Protein AF-A0A4R6PSM9-F1 (afdb_monomer)

Foldseek 3Di:
DDPPCPQQVCLQVVQAQFAFAWKKFWWWDAPPDTHPQFFKIKTATPVRWIWIFGADPQLQFTHIDRDDDDFPCVVVDDPVSVVCCNHPTGTDMDTCCCPPPNVLRHRFGQNDKDFDADPVRGGQKMWTDRDQKIWIWGRDRNTIGIDTDHD

Sequence (151 aa):
MSDNDEHGRSALNGAVDGTIVAVRRMFYVLGDEVDRSEGPIEFTFHNGATLLLDSGVDGSELRIRSAPWRDPFEPLVDPVNIEYVAESGKYTAFDVTDEEPYSAFTGRRVDAVSVVPLPDGRPRAATLYLGEAVVKAETVADEVIVTLVPA

Structure (mmCIF, N/CA/C/O backbone):
data_AF-A0A4R6PSM9-F1
#
_entry.id   AF-A0A4R6PSM9-F1
#
loop_
_atom_site.group_PDB
_atom_site.id
_atom_site.type_symbol
_atom_site.label_atom_id
_atom_site.label_alt_id
_atom_site.label_comp_id
_atom_site.label_asym_id
_atom_site.label_entity_id
_atom_site.label_seq_id
_atom_site.pdbx_PDB_ins_code
_atom_site.Cartn_x
_atom_site.Cartn_y
_atom_site.Cartn_z
_atom_site.occupancy
_atom_site.B_iso_or_equiv
_atom_site.auth_seq_id
_atom_site.auth_comp_id
_atom_site.auth_asym_id
_atom_site.auth_atom_id
_atom_site.pdbx_PDB_model_num
ATOM 1 N N . MET A 1 1 ? 15.572 -19.525 11.356 1.00 38.78 1 MET A N 1
ATOM 2 C CA . MET A 1 1 ? 15.888 -19.511 9.915 1.00 38.78 1 MET A CA 1
ATOM 3 C C . MET A 1 1 ? 15.902 -18.056 9.513 1.00 38.78 1 MET A C 1
ATOM 5 O O . MET A 1 1 ? 14.886 -17.399 9.666 1.00 38.78 1 MET A O 1
ATOM 9 N N . SER A 1 2 ? 17.088 -17.537 9.209 1.00 44.97 2 SER A N 1
ATOM 10 C CA . SER A 1 2 ? 17.290 -16.140 8.831 1.00 44.97 2 SER A CA 1
ATOM 11 C C . SER A 1 2 ? 16.900 -16.021 7.366 1.00 44.97 2 SER A C 1
ATOM 13 O O . SER A 1 2 ? 17.684 -16.438 6.516 1.00 44.97 2 SER A O 1
ATOM 15 N N . ASP A 1 3 ? 15.697 -15.528 7.075 1.00 44.91 3 ASP A N 1
ATOM 16 C CA . ASP A 1 3 ? 15.398 -15.083 5.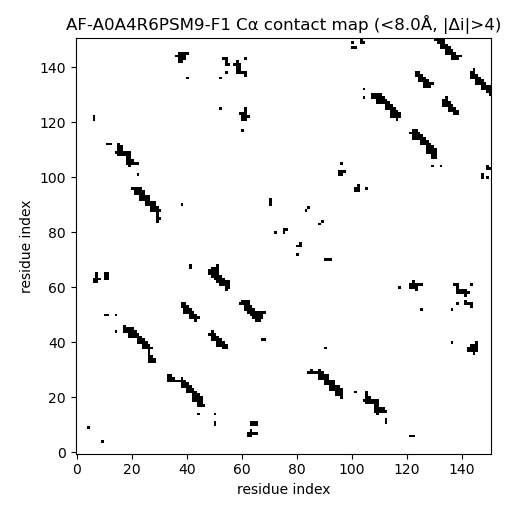718 1.00 44.91 3 ASP A CA 1
ATOM 17 C C . ASP A 1 3 ? 16.199 -13.808 5.483 1.00 44.91 3 ASP A C 1
ATOM 19 O O . ASP A 1 3 ? 15.877 -12.728 5.973 1.00 44.91 3 ASP A O 1
ATOM 23 N N . ASN A 1 4 ? 17.300 -13.982 4.760 1.00 48.53 4 ASN A N 1
ATOM 24 C CA . ASN A 1 4 ? 18.093 -12.927 4.147 1.00 48.53 4 ASN A CA 1
ATOM 25 C C . ASN A 1 4 ? 17.284 -12.327 2.976 1.00 48.53 4 ASN A C 1
ATOM 27 O O . ASN A 1 4 ? 17.749 -12.303 1.837 1.00 48.53 4 ASN A O 1
ATOM 31 N N . ASP A 1 5 ? 16.035 -11.923 3.227 1.00 64.31 5 ASP A N 1
ATOM 32 C CA . ASP A 1 5 ? 15.206 -11.262 2.225 1.00 64.31 5 ASP A CA 1
ATOM 33 C C . ASP A 1 5 ? 15.716 -9.834 2.065 1.00 64.31 5 ASP A C 1
ATOM 35 O O . ASP A 1 5 ? 15.288 -8.909 2.758 1.00 64.31 5 ASP A O 1
ATOM 39 N N . GLU A 1 6 ? 16.719 -9.689 1.202 1.00 69.06 6 GLU A N 1
ATOM 40 C CA . GLU A 1 6 ? 17.384 -8.435 0.881 1.00 69.06 6 GLU A CA 1
ATOM 41 C C . GLU A 1 6 ? 16.329 -7.427 0.390 1.00 69.06 6 GLU A C 1
ATOM 43 O O . GLU A 1 6 ? 15.885 -7.437 -0.760 1.00 69.06 6 GLU A O 1
ATOM 48 N N . HIS A 1 7 ? 15.877 -6.590 1.325 1.00 82.44 7 HIS A N 1
ATOM 49 C CA . HIS A 1 7 ? 14.915 -5.505 1.145 1.00 82.44 7 HIS A CA 1
ATOM 50 C C . HIS A 1 7 ? 13.495 -5.894 0.697 1.00 82.44 7 HIS A C 1
ATOM 52 O O . HIS A 1 7 ? 12.846 -5.139 -0.029 1.00 82.44 7 HIS A O 1
ATOM 58 N N . GLY A 1 8 ? 12.977 -7.041 1.147 1.00 83.62 8 GLY A N 1
ATOM 59 C CA . GLY A 1 8 ? 11.558 -7.376 0.956 1.00 83.62 8 GLY A CA 1
ATOM 60 C C . GLY A 1 8 ? 11.200 -7.884 -0.445 1.00 83.62 8 GLY A C 1
ATOM 61 O O . GLY A 1 8 ? 10.029 -7.875 -0.836 1.00 83.62 8 GLY A O 1
ATOM 62 N N . ARG A 1 9 ? 12.191 -8.308 -1.241 1.00 87.69 9 ARG A N 1
ATOM 63 C CA . ARG A 1 9 ? 11.972 -8.811 -2.608 1.00 87.69 9 ARG A CA 1
ATOM 64 C C . ARG A 1 9 ? 11.148 -10.093 -2.627 1.00 87.69 9 ARG A C 1
ATOM 66 O O . ARG A 1 9 ? 10.366 -10.289 -3.553 1.00 87.69 9 ARG A O 1
ATOM 73 N N . SER A 1 10 ? 11.291 -10.949 -1.623 1.00 91.56 10 SER A N 1
ATOM 74 C CA . SER A 1 10 ? 10.522 -12.189 -1.504 1.00 91.56 10 SER A CA 1
ATOM 75 C C . SER A 1 10 ? 9.055 -11.889 -1.218 1.00 91.56 10 SER A C 1
ATOM 77 O O . SER A 1 10 ? 8.187 -12.514 -1.822 1.00 91.56 10 SER A O 1
ATOM 79 N N . ALA A 1 11 ? 8.769 -10.882 -0.384 1.00 93.75 11 ALA A N 1
ATOM 80 C CA . ALA A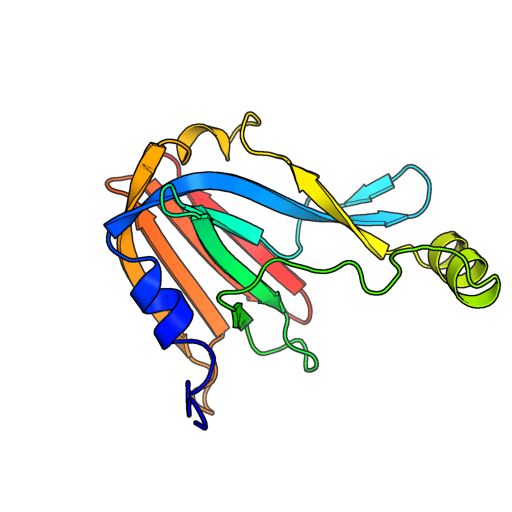 1 11 ? 7.406 -10.392 -0.176 1.00 93.75 11 ALA A CA 1
ATOM 81 C C . ALA A 1 11 ? 6.786 -9.851 -1.476 1.00 93.75 11 ALA A C 1
ATOM 83 O O . ALA A 1 11 ? 5.662 -10.220 -1.810 1.00 93.75 11 ALA A O 1
ATOM 84 N N . LEU A 1 12 ? 7.525 -9.038 -2.241 1.00 96.06 12 LEU A N 1
ATOM 85 C CA . LEU A 1 12 ? 7.031 -8.506 -3.515 1.00 96.06 12 LEU A CA 1
ATOM 86 C C . LEU A 1 12 ? 6.793 -9.608 -4.555 1.00 96.06 12 LEU A C 1
ATOM 88 O O . LEU A 1 12 ? 5.743 -9.647 -5.186 1.00 96.06 12 LEU A O 1
ATOM 92 N N . ASN A 1 13 ? 7.756 -10.515 -4.729 1.00 96.38 13 ASN A N 1
ATOM 93 C CA . ASN A 1 13 ? 7.632 -11.628 -5.670 1.00 96.38 13 ASN A CA 1
ATOM 94 C C . ASN A 1 13 ? 6.504 -12.585 -5.267 1.00 96.38 13 ASN A C 1
ATOM 96 O O . ASN A 1 13 ? 5.816 -13.112 -6.134 1.00 96.38 13 ASN A O 1
ATOM 100 N N . GLY A 1 14 ? 6.278 -12.775 -3.965 1.00 95.75 14 GLY A N 1
ATOM 101 C CA . GLY A 1 14 ? 5.171 -13.573 -3.440 1.00 95.75 14 GLY A CA 1
ATOM 102 C C . GLY A 1 14 ? 3.783 -12.983 -3.710 1.00 95.75 14 GLY A C 1
ATOM 103 O O . GLY A 1 14 ? 2.796 -13.695 -3.546 1.00 95.75 14 GLY A O 1
ATOM 104 N N . ALA A 1 15 ? 3.694 -11.716 -4.129 1.00 97.25 15 ALA A N 1
ATOM 105 C CA . ALA A 1 15 ? 2.439 -11.104 -4.554 1.00 97.25 15 ALA A CA 1
ATOM 106 C C . ALA A 1 15 ? 2.028 -11.507 -5.978 1.00 97.25 15 ALA A C 1
ATOM 108 O O . ALA A 1 15 ? 0.848 -11.396 -6.303 1.00 97.25 15 ALA A O 1
ATOM 109 N N . VAL A 1 16 ? 2.966 -11.962 -6.822 1.00 98.25 16 VAL A N 1
ATOM 110 C CA . VAL A 1 16 ? 2.668 -12.434 -8.185 1.00 98.25 16 VAL A CA 1
ATOM 111 C C . VAL A 1 16 ? 1.680 -13.599 -8.124 1.00 98.25 16 VAL A C 1
ATOM 113 O O . VAL A 1 16 ? 1.733 -14.427 -7.218 1.00 98.25 16 VAL A O 1
ATOM 116 N N . ASP A 1 17 ? 0.743 -13.621 -9.069 1.00 98.25 17 ASP A N 1
ATOM 117 C CA . ASP A 1 17 ? -0.433 -14.494 -9.112 1.00 98.25 17 ASP A CA 1
ATOM 118 C C . ASP A 1 17 ? -1.442 -14.296 -7.963 1.00 98.25 17 ASP A C 1
ATOM 120 O O . ASP A 1 17 ? -2.509 -14.916 -7.958 1.00 98.25 17 ASP A O 1
ATOM 124 N N . GLY A 1 18 ? -1.174 -13.388 -7.021 1.00 98.31 18 GLY A N 1
ATOM 125 C CA . GLY A 1 18 ? -2.102 -13.003 -5.967 1.00 98.31 18 GLY A CA 1
ATOM 126 C C . GLY A 1 18 ? -3.281 -12.199 -6.514 1.00 98.31 18 GLY A C 1
ATOM 127 O O . GLY A 1 18 ? -3.101 -11.222 -7.239 1.00 98.31 18 GLY A O 1
ATOM 128 N N . THR A 1 19 ? -4.501 -12.586 -6.140 1.00 98.62 19 THR A N 1
ATOM 129 C CA . THR A 1 19 ? -5.722 -11.811 -6.416 1.00 98.62 19 THR A CA 1
ATOM 130 C C . THR A 1 19 ? -6.013 -10.866 -5.261 1.00 98.6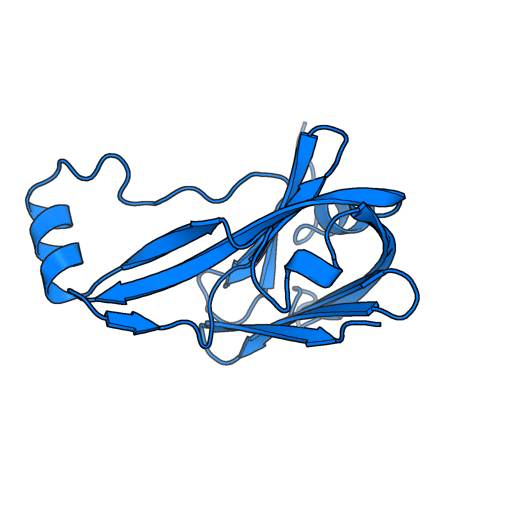2 19 THR A C 1
ATOM 132 O O . THR A 1 19 ? -6.196 -11.337 -4.140 1.00 98.62 19 THR A O 1
ATOM 135 N N . ILE A 1 20 ? -6.074 -9.560 -5.517 1.00 98.62 20 ILE A N 1
ATOM 136 C CA . ILE A 1 20 ? -6.367 -8.537 -4.502 1.00 98.62 20 ILE A CA 1
ATOM 137 C C . ILE A 1 20 ? -7.824 -8.675 -4.046 1.00 98.62 20 ILE A C 1
ATOM 139 O O . ILE A 1 20 ? -8.728 -8.767 -4.873 1.00 98.62 20 ILE A O 1
ATOM 143 N N . VAL A 1 21 ? -8.060 -8.680 -2.734 1.00 98.62 21 VAL A N 1
ATOM 144 C CA . VAL A 1 21 ? -9.409 -8.715 -2.133 1.00 98.62 21 VAL A CA 1
ATOM 145 C C . VAL A 1 21 ? -9.683 -7.553 -1.186 1.00 98.62 21 VAL A C 1
ATOM 147 O O . VAL A 1 21 ? -10.846 -7.289 -0.908 1.00 98.62 21 VAL A O 1
ATOM 150 N N . ALA A 1 22 ? -8.645 -6.872 -0.700 1.00 98.62 22 ALA A N 1
ATOM 151 C CA . ALA A 1 22 ? -8.794 -5.647 0.075 1.00 98.62 22 ALA A CA 1
ATOM 152 C C . ALA A 1 22 ? -7.597 -4.718 -0.133 1.00 98.62 22 ALA A C 1
ATOM 154 O O . ALA A 1 22 ? -6.475 -5.181 -0.380 1.00 98.62 22 ALA A O 1
ATOM 155 N N . VAL A 1 23 ? -7.843 -3.418 0.006 1.00 98.69 23 VAL A N 1
ATOM 156 C CA . VAL A 1 23 ? -6.834 -2.361 -0.070 1.00 98.69 23 VAL A CA 1
ATOM 157 C C . VAL A 1 23 ? -6.987 -1.447 1.138 1.00 98.69 23 VAL A C 1
ATOM 159 O O . VAL A 1 23 ? -8.066 -0.915 1.393 1.00 98.69 23 VAL A O 1
ATOM 162 N N . ARG A 1 24 ? -5.889 -1.221 1.864 1.00 98.69 24 ARG A N 1
ATOM 163 C CA . ARG A 1 24 ? -5.824 -0.189 2.902 1.00 98.69 24 ARG A CA 1
ATOM 164 C C . ARG A 1 24 ? -4.824 0.889 2.532 1.00 98.69 24 ARG A C 1
ATOM 166 O O . ARG A 1 24 ? -3.756 0.614 1.981 1.00 98.69 24 ARG A O 1
ATOM 173 N N . ARG A 1 25 ? -5.161 2.122 2.888 1.00 98.38 25 ARG A N 1
ATOM 174 C CA . ARG A 1 25 ? -4.253 3.268 2.844 1.00 98.38 25 ARG A CA 1
ATOM 175 C C . ARG A 1 25 ? -3.996 3.754 4.250 1.00 98.38 25 ARG A C 1
ATOM 177 O O . ARG A 1 25 ? -4.912 3.815 5.062 1.00 98.38 25 ARG A O 1
ATOM 184 N N . MET A 1 26 ? -2.754 4.111 4.522 1.00 98.12 26 MET A N 1
ATOM 185 C CA . MET A 1 26 ? -2.392 4.777 5.759 1.00 98.12 26 MET A CA 1
ATOM 186 C C . MET A 1 26 ? -2.253 6.259 5.440 1.00 98.12 26 MET A C 1
ATOM 188 O O . MET A 1 26 ? -1.339 6.644 4.720 1.00 98.12 26 MET A O 1
ATOM 192 N N . PHE A 1 27 ? -3.187 7.062 5.944 1.00 98.19 27 PHE A N 1
ATOM 193 C CA . PHE A 1 27 ? -3.244 8.507 5.718 1.00 98.19 27 PHE A CA 1
ATOM 194 C C . PHE A 1 27 ? -2.892 9.262 6.993 1.00 98.19 27 PHE A C 1
ATOM 196 O O . PHE A 1 27 ? -3.181 8.777 8.093 1.00 98.19 27 PHE A O 1
ATOM 203 N N . TYR A 1 28 ? -2.265 10.428 6.849 1.00 97.12 28 TYR A N 1
ATOM 204 C CA . TYR A 1 28 ? -1.912 11.263 7.989 1.00 97.12 28 TYR A CA 1
ATOM 205 C C . TYR A 1 28 ? -3.153 11.983 8.514 1.00 97.12 28 TYR A C 1
ATOM 207 O O . TYR A 1 28 ? -3.923 12.550 7.742 1.00 97.12 28 TYR A O 1
ATOM 215 N N . VAL A 1 29 ? -3.362 11.947 9.826 1.00 98.06 29 VAL A N 1
ATOM 216 C CA . VAL A 1 29 ? -4.513 12.552 10.498 1.00 98.06 29 VAL A CA 1
ATOM 217 C C . VAL A 1 29 ? -4.018 13.522 11.560 1.00 98.06 29 VAL A C 1
ATOM 219 O O . VAL A 1 29 ? -3.272 13.116 12.452 1.00 98.06 29 VAL A O 1
ATOM 222 N N . LEU A 1 30 ? -4.469 14.775 11.492 1.00 97.69 30 LEU A N 1
ATOM 223 C CA . LEU A 1 30 ? -4.224 15.813 12.495 1.00 97.69 30 LEU A CA 1
ATOM 224 C C . LEU A 1 30 ? -5.551 16.494 12.849 1.00 97.69 30 LEU A C 1
ATOM 226 O O . LEU A 1 30 ? -6.125 17.230 12.049 1.00 97.69 30 LEU A O 1
ATOM 230 N N . GLY A 1 31 ? -6.052 16.238 14.060 1.00 95.06 31 GLY A N 1
ATOM 231 C CA . GLY A 1 31 ? -7.389 16.686 14.454 1.00 95.06 31 GLY A CA 1
ATOM 232 C C . GLY A 1 31 ? -8.468 16.096 13.539 1.00 95.06 31 GLY A C 1
ATOM 233 O O . GLY A 1 31 ? -8.570 14.877 13.418 1.00 95.06 31 GLY A O 1
ATOM 234 N N . ASP A 1 32 ? -9.249 16.965 12.896 1.00 95.88 32 ASP A N 1
ATOM 235 C CA . ASP A 1 32 ? -10.304 16.582 11.944 1.00 95.88 32 ASP A CA 1
ATOM 236 C C . ASP A 1 32 ? -9.811 16.528 10.482 1.00 95.88 32 ASP A C 1
ATOM 238 O O . ASP A 1 32 ? -10.580 16.202 9.574 1.00 95.88 32 ASP A O 1
ATOM 242 N N . GLU A 1 33 ? -8.542 16.861 10.230 1.00 97.75 33 GLU A N 1
ATOM 243 C CA . GLU A 1 33 ? -7.955 16.865 8.892 1.00 97.75 33 GLU A CA 1
ATOM 244 C C . GLU A 1 33 ? -7.315 15.512 8.569 1.00 97.75 33 GLU A C 1
ATOM 246 O O . GLU A 1 33 ? -6.602 14.926 9.386 1.00 97.75 33 GLU A O 1
ATOM 251 N N . VAL A 1 34 ? -7.563 15.027 7.349 1.00 98.25 34 VAL A N 1
ATOM 252 C CA . VAL A 1 34 ? -6.956 13.806 6.808 1.00 98.25 34 VAL A CA 1
ATOM 253 C C . VAL A 1 34 ? -6.224 14.162 5.523 1.00 98.25 34 VAL A C 1
ATOM 255 O O . VAL A 1 34 ? -6.861 14.482 4.515 1.00 98.25 34 VAL A O 1
ATOM 258 N N . ASP A 1 35 ? -4.898 14.069 5.541 1.00 97.44 35 ASP A N 1
ATOM 259 C CA . ASP A 1 35 ? -4.092 14.192 4.334 1.00 97.44 35 ASP A CA 1
ATOM 260 C C . ASP A 1 35 ? -4.088 12.858 3.580 1.00 97.44 35 ASP A C 1
ATOM 262 O O . ASP A 1 35 ? -3.575 11.841 4.054 1.00 97.44 35 ASP A O 1
ATOM 266 N N . ARG A 1 36 ? -4.702 12.865 2.392 1.00 97.31 36 ARG A N 1
ATOM 267 C CA . ARG A 1 36 ? -4.820 11.695 1.509 1.00 97.31 36 ARG A CA 1
ATOM 268 C C . ARG A 1 36 ? -3.837 11.715 0.336 1.00 97.31 36 ARG A C 1
ATOM 270 O O . ARG A 1 36 ? -3.967 10.881 -0.562 1.00 97.31 36 ARG A O 1
ATOM 277 N N . SER A 1 37 ? -2.913 12.674 0.294 1.00 95.69 37 SER A N 1
ATOM 278 C CA . SER A 1 37 ? -1.992 12.866 -0.832 1.00 95.69 37 SER A CA 1
ATOM 279 C C . SER A 1 37 ? -0.868 11.829 -0.877 1.00 95.69 37 SER A C 1
ATOM 281 O O . SER A 1 37 ? -0.411 11.461 -1.961 1.00 95.69 37 SER A O 1
ATOM 283 N N . GLU A 1 38 ? -0.483 11.296 0.279 1.00 95.62 38 GLU A N 1
ATOM 284 C CA . GLU A 1 38 ? 0.654 10.395 0.431 1.00 95.62 38 GLU A CA 1
ATOM 285 C C . GLU A 1 38 ? 0.402 9.321 1.493 1.00 95.62 38 GLU A C 1
ATOM 287 O O 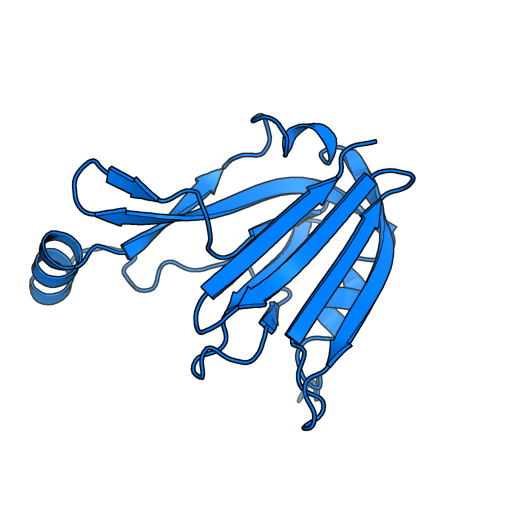. GLU A 1 38 ? -0.725 9.103 1.947 1.00 95.62 38 GLU A O 1
ATOM 292 N N . GLY A 1 39 ? 1.444 8.556 1.791 1.00 96.25 39 GLY A N 1
ATOM 293 C CA . GLY A 1 39 ? 1.475 7.556 2.839 1.00 96.25 39 GLY A CA 1
ATOM 294 C C . GLY A 1 39 ? 1.486 6.114 2.322 1.00 96.25 39 GLY A C 1
ATOM 295 O O . GLY A 1 39 ? 1.438 5.865 1.110 1.00 96.25 39 GLY A O 1
ATOM 296 N N . PRO A 1 40 ? 1.570 5.128 3.227 1.00 97.31 40 PRO A N 1
ATOM 297 C CA . PRO A 1 40 ? 1.720 3.714 2.872 1.00 97.31 40 PRO A CA 1
ATOM 298 C C . PRO A 1 40 ? 0.468 3.080 2.241 1.00 97.31 40 PRO A C 1
ATOM 300 O O . PRO A 1 40 ? -0.667 3.498 2.489 1.00 97.31 40 PRO A O 1
ATOM 303 N N . ILE A 1 41 ? 0.650 2.042 1.418 1.00 98.56 41 ILE A N 1
ATOM 304 C CA . ILE A 1 41 ? -0.442 1.217 0.861 1.00 98.56 41 ILE A CA 1
ATOM 305 C C . ILE A 1 41 ? -0.252 -0.248 1.233 1.00 98.56 41 ILE A C 1
ATOM 307 O O . ILE A 1 41 ? 0.858 -0.779 1.190 1.00 98.56 41 ILE A O 1
ATOM 311 N N . GLU A 1 42 ? -1.355 -0.905 1.566 1.00 98.75 42 GLU A N 1
ATOM 312 C CA . GLU A 1 42 ? -1.405 -2.328 1.857 1.00 98.75 42 GLU A CA 1
ATOM 313 C C . GLU A 1 42 ? -2.442 -3.024 0.980 1.00 98.75 42 GLU A C 1
ATOM 315 O O . GLU A 1 42 ? -3.564 -2.546 0.817 1.00 98.75 42 GLU A O 1
ATOM 320 N N . PHE A 1 43 ? -2.075 -4.197 0.474 1.00 98.69 43 PHE A N 1
ATOM 321 C CA . PHE A 1 43 ? -2.963 -5.111 -0.228 1.00 98.69 43 PHE A CA 1
ATOM 322 C C . PHE A 1 43 ? -3.144 -6.384 0.588 1.00 98.69 43 PHE A C 1
ATOM 324 O O . PHE A 1 43 ? -2.167 -6.946 1.087 1.00 98.69 43 PHE A O 1
ATOM 331 N N . THR A 1 44 ? -4.378 -6.874 0.664 1.00 98.75 44 THR A N 1
ATOM 332 C CA . THR A 1 44 ? -4.678 -8.243 1.096 1.00 98.75 44 THR A CA 1
ATOM 333 C C . THR A 1 44 ? -5.057 -9.070 -0.120 1.00 98.75 44 THR A C 1
ATOM 335 O O . THR A 1 44 ? -5.871 -8.639 -0.940 1.00 98.75 44 THR A O 1
ATOM 338 N N . PHE A 1 45 ? -4.486 -10.266 -0.234 1.00 98.56 45 PHE A N 1
ATOM 339 C CA . PHE A 1 45 ? -4.770 -11.200 -1.318 1.00 98.56 45 PHE A CA 1
ATOM 340 C C . PHE A 1 45 ? -5.751 -12.293 -0.883 1.00 98.56 45 PHE A C 1
ATOM 342 O O . PHE A 1 45 ? -5.917 -12.574 0.301 1.00 98.56 45 PHE A O 1
ATOM 349 N N . HIS A 1 46 ? -6.386 -12.953 -1.850 1.00 98.31 46 HIS A N 1
ATOM 350 C CA . HIS A 1 46 ? -7.399 -13.989 -1.617 1.00 98.31 46 HIS A CA 1
ATOM 351 C C . HIS A 1 46 ? -6.909 -15.156 -0.738 1.00 98.31 46 HIS A C 1
ATOM 353 O O . HIS A 1 46 ? -7.695 -15.766 -0.020 1.00 98.31 46 HIS A O 1
ATOM 359 N N . ASN A 1 47 ? -5.607 -15.457 -0.760 1.00 96.62 47 ASN A N 1
ATOM 360 C CA . ASN A 1 47 ? -4.984 -16.477 0.091 1.00 96.62 47 ASN A CA 1
ATOM 361 C C . ASN A 1 47 ? -4.684 -15.991 1.529 1.00 96.62 47 ASN A C 1
ATOM 363 O O . ASN A 1 47 ? -4.070 -16.726 2.300 1.00 96.62 47 ASN A O 1
ATOM 367 N N . GLY A 1 48 ? -5.074 -14.764 1.881 1.00 97.44 48 GLY A N 1
ATOM 368 C CA . GLY A 1 48 ? -4.815 -14.127 3.172 1.00 97.44 48 GLY A CA 1
ATOM 369 C C . GLY A 1 48 ? -3.421 -13.511 3.318 1.00 97.44 48 GLY A C 1
ATOM 370 O O . GLY A 1 48 ? -3.131 -12.933 4.364 1.00 97.44 48 GLY A O 1
ATOM 371 N N . ALA A 1 49 ? -2.549 -13.617 2.309 1.00 96.94 49 ALA A N 1
ATOM 372 C CA . ALA A 1 49 ? -1.262 -12.931 2.321 1.00 96.94 49 ALA A CA 1
ATOM 373 C C . ALA A 1 49 ? -1.457 -11.412 2.230 1.00 96.94 49 ALA A C 1
ATOM 375 O O . ALA A 1 49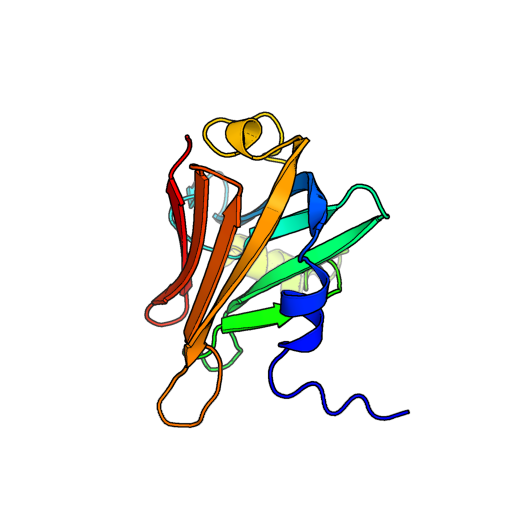 ? -2.451 -10.929 1.683 1.00 96.94 49 ALA A O 1
ATOM 376 N N . THR A 1 50 ? -0.475 -10.666 2.730 1.00 97.75 50 THR A N 1
ATOM 377 C CA . THR A 1 50 ? -0.466 -9.201 2.661 1.00 97.75 50 THR A CA 1
ATOM 378 C C . THR A 1 50 ? 0.790 -8.709 1.964 1.00 97.75 50 THR A C 1
ATOM 380 O O . THR A 1 50 ? 1.836 -9.353 2.050 1.00 97.75 50 THR A O 1
ATOM 383 N N . LEU A 1 51 ? 0.686 -7.573 1.281 1.00 98.50 51 LEU A N 1
ATOM 384 C CA . LEU A 1 51 ? 1.825 -6.810 0.785 1.00 98.50 51 LEU A CA 1
ATOM 385 C C . LEU A 1 51 ? 1.672 -5.365 1.246 1.00 98.50 51 LEU A C 1
ATOM 387 O O . LEU A 1 51 ? 0.723 -4.690 0.857 1.00 98.50 51 LEU A O 1
ATOM 391 N N . LEU A 1 52 ? 2.631 -4.897 2.035 1.00 98.25 52 LEU A N 1
ATOM 392 C CA . LEU A 1 52 ? 2.725 -3.525 2.514 1.00 98.25 52 LEU A CA 1
ATOM 393 C C . LEU A 1 52 ? 3.898 -2.819 1.833 1.00 98.25 52 LEU A C 1
ATOM 395 O O . LEU A 1 52 ? 5.030 -3.311 1.879 1.00 98.25 52 LEU A O 1
ATOM 399 N N . LEU A 1 53 ? 3.610 -1.660 1.243 1.00 97.81 53 LEU A N 1
ATOM 400 C CA . LEU A 1 53 ? 4.569 -0.728 0.655 1.00 97.81 53 LEU A CA 1
ATOM 401 C C . LEU A 1 53 ? 4.565 0.554 1.500 1.00 97.81 53 LEU A C 1
ATOM 403 O O . LEU A 1 53 ? 3.548 1.243 1.581 1.00 97.81 53 LEU A O 1
ATOM 407 N N . ASP A 1 54 ? 5.686 0.830 2.161 1.00 95.62 54 ASP A N 1
ATOM 408 C CA . ASP A 1 54 ? 5.818 1.826 3.234 1.00 95.62 54 ASP A CA 1
ATOM 409 C C . ASP A 1 54 ? 7.150 2.586 3.116 1.00 95.62 54 ASP A C 1
ATOM 411 O O . ASP A 1 54 ? 8.064 2.111 2.439 1.00 95.62 54 ASP A O 1
ATOM 415 N N . SER A 1 55 ?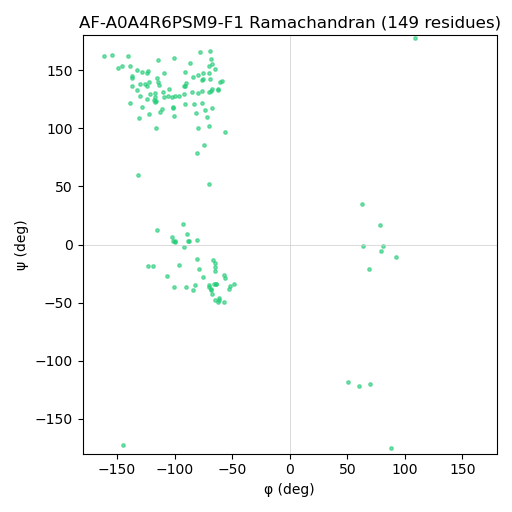 7.294 3.742 3.760 1.00 92.44 55 SER A N 1
ATOM 416 C CA . SER A 1 55 ? 8.576 4.442 3.822 1.00 92.44 55 SER A CA 1
ATOM 417 C C . SER A 1 55 ? 9.519 3.751 4.808 1.00 92.44 55 SER A C 1
ATOM 419 O O . SER A 1 55 ? 9.136 3.104 5.792 1.00 92.44 55 SER A O 1
ATOM 421 N N . GLY A 1 56 ? 10.810 3.820 4.506 1.00 86.50 56 GLY A N 1
ATOM 422 C CA . GLY A 1 56 ? 11.855 3.441 5.437 1.00 86.50 56 GLY A CA 1
ATOM 423 C C . GLY A 1 56 ? 12.124 4.502 6.488 1.00 86.50 56 GLY A C 1
ATOM 424 O O . GLY A 1 56 ? 11.753 5.659 6.354 1.00 86.50 56 GLY A O 1
ATOM 425 N N . VAL A 1 57 ? 12.848 4.107 7.538 1.00 81.81 57 VAL A N 1
ATOM 426 C CA . VAL A 1 57 ? 13.212 5.013 8.648 1.00 81.81 57 VAL A CA 1
ATOM 427 C C . VAL A 1 57 ? 14.141 6.142 8.188 1.00 81.81 57 VAL A C 1
ATOM 429 O O . VAL A 1 57 ? 14.202 7.180 8.833 1.00 81.81 57 VAL A O 1
ATOM 432 N N . ASP A 1 58 ? 14.865 5.953 7.085 1.00 83.56 58 ASP A N 1
ATOM 433 C CA . ASP A 1 58 ? 15.711 6.992 6.493 1.00 83.56 58 ASP A CA 1
ATOM 434 C C . ASP A 1 58 ? 14.960 7.898 5.500 1.00 83.56 58 ASP A C 1
ATOM 436 O O . ASP A 1 58 ? 15.591 8.724 4.838 1.00 83.56 58 ASP A O 1
ATOM 440 N N . GLY A 1 59 ? 13.648 7.686 5.329 1.00 81.00 59 GLY A N 1
ATOM 441 C CA . GLY A 1 59 ? 12.785 8.340 4.343 1.00 81.00 59 GLY A CA 1
ATOM 442 C C . GLY A 1 59 ? 13.068 7.951 2.886 1.00 81.00 59 GLY A C 1
ATOM 443 O O . GLY A 1 59 ? 12.215 8.054 2.014 1.00 81.00 59 GLY A O 1
ATOM 444 N N . SER A 1 60 ? 14.259 7.437 2.596 1.00 87.25 60 SER A N 1
ATOM 445 C CA . SER A 1 60 ? 14.767 7.287 1.237 1.00 87.25 60 SER A CA 1
ATOM 446 C C . SER A 1 60 ? 14.409 5.937 0.622 1.00 87.25 60 SER A C 1
ATOM 448 O O . SER A 1 60 ? 14.127 5.870 -0.578 1.00 87.25 60 SER A O 1
ATOM 450 N N . GLU A 1 61 ? 14.409 4.860 1.407 1.00 93.56 61 GLU A N 1
ATOM 451 C CA . GLU A 1 61 ? 14.034 3.525 0.926 1.00 93.56 61 GLU A CA 1
ATOM 452 C C . GLU A 1 61 ? 12.514 3.310 0.961 1.00 93.56 61 GLU A C 1
ATOM 454 O O . GLU A 1 61 ? 11.833 3.737 1.889 1.00 93.56 61 GLU A O 1
ATOM 459 N N . LEU A 1 62 ? 11.984 2.584 -0.020 1.00 95.94 62 LEU A N 1
ATOM 460 C CA . LEU A 1 62 ? 10.681 1.938 0.069 1.00 95.94 62 LEU A CA 1
ATOM 461 C C . LEU A 1 62 ? 10.854 0.605 0.805 1.00 95.94 62 LEU A C 1
ATOM 463 O O . LEU A 1 62 ? 11.569 -0.293 0.353 1.00 95.94 62 LEU A O 1
ATOM 467 N N . ARG A 1 63 ? 10.161 0.446 1.926 1.00 94.69 63 ARG A N 1
ATOM 468 C CA . ARG A 1 63 ? 10.047 -0.824 2.635 1.00 94.69 63 ARG A CA 1
ATOM 469 C C . ARG A 1 63 ? 8.931 -1.660 2.050 1.00 94.69 63 ARG A C 1
ATOM 471 O O . ARG A 1 63 ? 7.799 -1.209 1.909 1.00 94.69 63 ARG A O 1
ATOM 478 N N . ILE A 1 64 ? 9.262 -2.916 1.784 1.00 96.25 64 ILE A N 1
ATOM 479 C CA . ILE A 1 64 ? 8.336 -3.906 1.254 1.00 96.25 64 ILE A CA 1
ATOM 480 C C . ILE A 1 64 ? 8.216 -5.032 2.276 1.00 96.25 64 ILE A C 1
ATOM 482 O O . ILE A 1 64 ? 9.225 -5.593 2.706 1.00 96.25 64 ILE A O 1
ATOM 486 N N . ARG A 1 65 ? 6.995 -5.336 2.721 1.00 95.94 65 ARG A N 1
ATOM 487 C CA . ARG A 1 65 ? 6.749 -6.303 3.802 1.00 95.94 65 ARG A CA 1
ATOM 488 C C . ARG A 1 65 ? 5.579 -7.221 3.473 1.00 95.94 65 ARG A C 1
ATOM 490 O O . ARG A 1 65 ? 4.594 -6.784 2.893 1.00 95.94 65 ARG A O 1
ATOM 497 N N . SER A 1 66 ? 5.672 -8.477 3.906 1.00 95.75 66 SER A N 1
ATOM 498 C CA . SER A 1 66 ? 4.603 -9.486 3.809 1.00 95.75 66 SER A CA 1
ATOM 499 C C . SER A 1 66 ? 3.714 -9.560 5.061 1.00 95.75 66 SER A C 1
ATOM 501 O O . SER A 1 66 ? 3.040 -10.561 5.308 1.00 95.75 66 SER A O 1
ATOM 503 N N . ALA A 1 67 ? 3.755 -8.515 5.888 1.00 94.75 67 ALA A N 1
ATOM 504 C CA . ALA A 1 67 ? 3.011 -8.410 7.134 1.00 94.75 67 ALA A CA 1
ATOM 505 C C . ALA A 1 67 ? 2.150 -7.141 7.119 1.00 94.75 67 ALA A C 1
ATOM 507 O O . ALA A 1 67 ? 2.596 -6.129 6.566 1.00 94.75 67 ALA A O 1
ATOM 508 N N . PRO A 1 68 ? 0.972 -7.170 7.767 1.00 95.56 68 PRO A N 1
ATOM 509 C CA . PRO A 1 68 ? 0.088 -6.020 7.805 1.00 95.56 68 PRO A CA 1
ATOM 510 C C . PRO A 1 68 ? 0.723 -4.859 8.569 1.00 95.56 68 PRO A C 1
ATOM 512 O O . PRO A 1 68 ? 1.501 -5.050 9.515 1.00 95.56 68 PRO A O 1
ATOM 515 N N . TRP A 1 69 ? 0.345 -3.649 8.179 1.00 96.50 69 TRP A N 1
ATOM 516 C CA . TRP A 1 69 ? 0.675 -2.422 8.876 1.00 96.50 69 TRP A CA 1
ATOM 517 C C . TRP A 1 69 ? 0.113 -2.457 10.296 1.00 96.50 69 TRP A C 1
ATOM 519 O O . TRP A 1 69 ? -1.004 -2.932 10.535 1.00 96.50 69 TRP A O 1
ATOM 529 N N . ARG A 1 70 ? 0.911 -1.945 11.233 1.00 95.19 70 ARG A N 1
ATOM 530 C CA . ARG A 1 70 ? 0.578 -1.839 12.651 1.00 95.19 70 ARG A CA 1
ATOM 531 C C . ARG A 1 70 ? 0.654 -0.381 13.059 1.00 95.19 70 ARG A C 1
ATOM 533 O O . ARG A 1 70 ? 1.687 0.244 12.821 1.00 95.19 70 ARG A O 1
ATOM 540 N N . ASP A 1 71 ? -0.396 0.106 13.708 1.00 94.75 71 ASP A N 1
ATOM 541 C CA . ASP A 1 71 ? -0.395 1.437 14.299 1.00 94.75 71 ASP A CA 1
ATOM 542 C C . ASP A 1 71 ? 0.599 1.454 15.471 1.00 94.75 71 ASP A C 1
ATOM 544 O O . ASP A 1 71 ? 0.420 0.697 16.432 1.00 94.75 71 ASP A O 1
ATOM 548 N N . PRO A 1 72 ? 1.666 2.274 15.413 1.00 92.19 72 PRO A N 1
ATOM 549 C CA . PRO A 1 72 ? 2.644 2.351 16.494 1.00 92.19 72 PRO A CA 1
ATOM 550 C C . PRO A 1 72 ? 2.043 2.895 17.797 1.00 92.19 72 PRO A C 1
ATOM 552 O O . PRO A 1 72 ? 2.644 2.730 18.858 1.00 92.19 72 PRO A O 1
ATOM 555 N N . PHE A 1 73 ? 0.868 3.517 17.725 1.00 94.19 73 PHE A N 1
ATOM 556 C CA . PHE A 1 73 ? 0.149 4.066 18.859 1.00 94.19 73 PHE A CA 1
ATOM 557 C C . PHE A 1 73 ? -1.005 3.181 19.338 1.00 94.19 73 PHE A C 1
ATOM 559 O O . PHE A 1 73 ? -1.712 3.603 20.246 1.00 94.19 73 PHE A O 1
ATOM 566 N N . GLU A 1 74 ? -1.240 1.992 18.770 1.00 92.44 74 GLU A N 1
ATOM 567 C CA . GLU A 1 74 ? -2.361 1.136 19.182 1.00 92.44 74 GLU A CA 1
ATOM 568 C C . GLU A 1 74 ? -1.972 0.118 20.282 1.00 92.44 74 GLU A C 1
ATOM 570 O O . GLU A 1 74 ? -1.011 -0.640 20.114 1.00 92.44 74 GLU A O 1
ATOM 575 N N . PRO A 1 75 ? -2.735 0.031 21.396 1.00 91.88 75 PRO A N 1
ATOM 576 C CA . PRO A 1 75 ? -3.844 0.911 21.775 1.00 91.88 75 PRO A CA 1
ATOM 577 C C . PRO A 1 75 ? -3.347 2.272 22.297 1.00 91.88 75 PRO A C 1
ATOM 579 O O . PRO A 1 75 ? -2.365 2.342 23.039 1.00 91.88 75 PRO A O 1
ATOM 582 N N . LEU A 1 76 ? -4.064 3.353 21.963 1.00 91.62 76 LEU A N 1
ATOM 583 C CA . LEU A 1 76 ? -3.678 4.723 22.330 1.00 91.62 76 LEU A CA 1
ATOM 584 C C . LEU A 1 76 ? -4.090 5.023 23.779 1.00 91.62 76 LEU A C 1
ATOM 586 O O . LEU A 1 76 ? -5.130 5.626 24.031 1.00 91.62 76 LEU A O 1
ATOM 590 N N . VAL A 1 77 ? -3.300 4.529 24.734 1.00 94.62 77 VAL A N 1
ATOM 591 C CA . VAL A 1 77 ? -3.611 4.595 26.178 1.00 94.62 77 VAL A CA 1
ATOM 592 C C . VAL A 1 77 ? -2.593 5.371 27.010 1.00 94.62 77 VAL A C 1
ATOM 594 O O . VAL A 1 77 ? -2.902 5.757 28.134 1.00 94.62 77 VAL A O 1
ATOM 597 N N . ASP A 1 78 ? -1.386 5.588 26.489 1.00 94.94 78 ASP A N 1
ATOM 598 C CA . ASP A 1 78 ? -0.352 6.369 27.170 1.00 94.94 78 ASP A CA 1
ATOM 599 C C . ASP A 1 78 ? -0.675 7.872 27.048 1.00 94.94 78 ASP A C 1
ATOM 601 O O . ASP A 1 78 ? -0.775 8.357 25.919 1.00 94.94 78 ASP A O 1
ATOM 605 N N . PRO A 1 79 ? -0.824 8.623 28.161 1.00 95.94 79 PRO A N 1
ATOM 606 C CA . PRO A 1 79 ? -1.078 10.063 28.131 1.00 95.94 79 PRO A CA 1
ATOM 607 C C . PRO A 1 79 ? -0.085 10.856 27.278 1.00 95.94 79 PRO A C 1
ATOM 609 O O . PRO A 1 79 ? -0.500 11.794 26.606 1.00 95.94 79 PRO A O 1
ATOM 612 N N . VAL A 1 80 ? 1.192 10.459 27.256 1.00 95.88 80 VAL A N 1
ATOM 613 C CA . VAL A 1 80 ? 2.223 11.129 26.446 1.00 95.88 80 VAL A CA 1
ATOM 614 C C . VAL A 1 80 ? 1.950 10.927 24.959 1.00 95.88 80 VAL A C 1
ATOM 616 O O . VAL A 1 80 ? 2.038 11.866 24.176 1.00 95.88 80 VAL A O 1
ATOM 619 N N . ASN A 1 81 ? 1.563 9.714 24.563 1.00 96.06 81 ASN A N 1
ATOM 620 C CA . ASN A 1 81 ? 1.197 9.429 23.178 1.00 96.06 81 ASN A CA 1
ATOM 621 C C . ASN A 1 81 ? -0.129 10.088 22.793 1.00 96.06 81 ASN A C 1
ATOM 623 O O . ASN A 1 81 ? -0.284 10.504 21.651 1.00 96.06 81 ASN A O 1
ATOM 627 N N . ILE A 1 82 ? -1.084 10.187 23.722 1.00 96.19 82 ILE A N 1
ATOM 628 C CA . ILE A 1 82 ? -2.354 10.889 23.496 1.00 96.19 82 ILE A CA 1
ATOM 629 C C . ILE A 1 82 ? -2.089 12.369 23.211 1.00 96.19 82 ILE A C 1
ATOM 631 O O . ILE A 1 82 ? -2.598 12.891 22.223 1.00 96.19 82 ILE A O 1
ATOM 635 N N . GLU A 1 83 ? -1.281 13.024 24.048 1.00 96.56 83 GLU A N 1
ATOM 636 C CA . GLU A 1 83 ? -0.883 14.423 23.860 1.00 96.56 83 GLU A CA 1
ATOM 637 C C . GLU A 1 83 ? -0.114 14.598 22.546 1.00 96.56 83 GLU A C 1
ATOM 639 O O . GLU A 1 83 ? -0.490 15.427 21.722 1.00 96.56 83 GLU A O 1
ATOM 644 N N . TYR A 1 84 ? 0.868 13.732 22.276 1.00 96.06 84 TYR A N 1
ATOM 645 C CA . TYR A 1 84 ? 1.629 13.761 21.028 1.00 96.06 84 TYR A CA 1
ATOM 646 C C . TYR A 1 84 ? 0.739 13.630 19.785 1.00 96.06 84 TYR A C 1
ATOM 648 O O . TYR A 1 84 ? 0.855 14.430 18.861 1.00 96.06 84 TYR A O 1
ATOM 656 N N . VAL A 1 85 ? -0.169 12.649 19.749 1.00 96.88 85 VAL A N 1
ATOM 657 C CA . VAL A 1 85 ? -1.075 12.441 18.608 1.00 96.88 85 VAL A CA 1
ATOM 658 C C . VAL A 1 85 ? -2.051 13.610 18.458 1.00 96.88 85 VAL A C 1
ATOM 660 O O . VAL A 1 85 ? -2.392 13.964 17.333 1.00 96.88 85 VAL A O 1
ATOM 663 N N . ALA A 1 86 ? -2.483 14.235 19.555 1.00 95.81 86 ALA A N 1
ATOM 664 C CA . ALA A 1 86 ? -3.348 15.411 19.497 1.00 95.81 86 ALA A CA 1
ATOM 665 C C . ALA A 1 86 ? -2.630 16.646 18.925 1.00 95.81 86 ALA A C 1
ATOM 667 O O . ALA A 1 86 ? -3.239 17.410 18.179 1.00 95.81 86 ALA A O 1
ATOM 668 N N . GLU A 1 87 ? -1.353 16.842 19.262 1.00 97.19 87 GLU A N 1
ATOM 669 C CA . GLU A 1 87 ? -0.565 17.999 18.818 1.00 97.19 87 GLU A CA 1
ATOM 670 C C . GLU A 1 87 ? 0.057 17.815 17.434 1.00 97.19 87 GLU A C 1
ATOM 672 O O . GLU A 1 87 ? 0.129 18.762 16.652 1.00 97.19 87 GLU A O 1
ATOM 677 N N . SER A 1 88 ? 0.540 16.607 17.147 1.00 96.50 88 SER A N 1
ATOM 678 C CA . SER A 1 88 ? 1.338 16.314 15.956 1.00 96.50 88 SER A CA 1
ATOM 679 C C . SER A 1 88 ? 0.560 15.532 14.910 1.00 96.50 88 SER A C 1
ATOM 681 O O . SER A 1 88 ? 0.843 15.689 13.729 1.00 96.50 88 SER A O 1
ATOM 683 N N . GLY A 1 89 ? -0.447 14.748 15.298 1.00 97.06 89 GLY A N 1
ATOM 684 C CA . GLY A 1 89 ? -1.151 13.830 14.407 1.00 97.06 89 GLY A CA 1
ATOM 685 C C . GLY A 1 89 ? -0.492 12.451 14.327 1.00 97.06 89 GLY A C 1
ATOM 686 O O . GLY A 1 89 ? 0.447 12.140 15.064 1.00 97.06 89 GLY A O 1
ATOM 687 N N . LYS A 1 90 ? -1.021 11.589 13.455 1.00 96.50 90 LYS A N 1
ATOM 688 C CA . LYS A 1 90 ? -0.454 10.265 13.155 1.00 96.50 90 LYS A CA 1
ATOM 689 C C . LYS A 1 90 ? -0.971 9.689 11.841 1.00 96.50 90 LYS A C 1
ATOM 691 O O . LYS A 1 90 ? -2.066 10.015 11.392 1.00 96.50 90 LYS A O 1
ATOM 696 N N . TYR A 1 91 ? -0.253 8.704 11.313 1.00 96.31 91 TYR A N 1
ATOM 697 C CA . TYR A 1 91 ? -0.796 7.803 10.303 1.00 96.31 91 TYR A CA 1
ATOM 698 C C . TYR A 1 91 ? -1.898 6.904 10.878 1.00 96.31 91 TYR A C 1
ATOM 700 O O . TYR A 1 91 ? -1.732 6.296 11.935 1.00 96.31 91 TYR A O 1
ATOM 708 N N . THR A 1 92 ? -3.013 6.796 10.157 1.00 97.38 92 THR A N 1
ATOM 709 C CA . THR A 1 92 ? -4.155 5.933 10.488 1.00 97.38 92 THR A CA 1
ATOM 710 C C . THR A 1 92 ? -4.533 5.099 9.269 1.00 97.38 92 THR A C 1
ATOM 712 O O . THR A 1 92 ? -4.543 5.610 8.150 1.00 97.38 92 THR A O 1
ATOM 715 N N . ALA A 1 93 ? -4.836 3.815 9.470 1.00 98.06 93 ALA A N 1
ATOM 716 C CA . ALA A 1 93 ? -5.271 2.931 8.394 1.00 98.06 93 ALA A CA 1
ATOM 717 C C . ALA A 1 93 ? -6.756 3.145 8.060 1.00 98.06 93 ALA A C 1
ATOM 719 O O . ALA A 1 93 ? -7.615 3.083 8.938 1.00 98.06 93 ALA A O 1
ATOM 720 N N . PHE A 1 94 ? -7.049 3.322 6.777 1.00 98.56 94 PHE A N 1
ATOM 721 C CA . PHE A 1 94 ? -8.385 3.405 6.203 1.00 98.56 94 PHE A CA 1
ATOM 722 C C . PHE A 1 94 ? -8.578 2.236 5.241 1.00 98.56 94 PHE A C 1
ATOM 724 O O . PHE A 1 94 ? -7.723 1.987 4.385 1.00 98.56 94 PHE A O 1
ATOM 731 N N . ASP A 1 95 ? -9.691 1.519 5.381 1.00 98.56 95 ASP A N 1
ATOM 732 C CA . ASP A 1 95 ? -10.144 0.596 4.345 1.00 98.56 95 ASP A CA 1
ATOM 733 C C . ASP A 1 95 ? -10.696 1.421 3.184 1.00 98.56 95 ASP A C 1
ATOM 735 O O . ASP A 1 95 ? -11.660 2.165 3.356 1.00 98.56 95 ASP A O 1
ATOM 739 N N . VAL A 1 96 ? -10.043 1.320 2.031 1.00 98.62 96 VAL A N 1
ATOM 740 C CA . VAL A 1 96 ? -10.417 2.041 0.810 1.00 98.62 96 VAL A CA 1
ATOM 741 C C . VAL A 1 96 ? -10.860 1.075 -0.286 1.00 98.62 96 VAL A C 1
ATOM 743 O O . VAL A 1 96 ? -10.957 1.469 -1.441 1.00 98.62 96 VAL A O 1
ATOM 746 N N . THR A 1 97 ? -11.106 -0.196 0.047 1.00 98.62 97 THR A N 1
ATOM 747 C CA . THR A 1 97 ? -11.353 -1.281 -0.920 1.00 98.62 97 THR A CA 1
ATOM 748 C C . THR A 1 97 ? -12.464 -0.957 -1.916 1.00 98.62 97 THR A C 1
ATOM 750 O O . THR A 1 97 ? -12.339 -1.287 -3.093 1.00 98.62 97 THR A O 1
ATOM 753 N N . ASP A 1 98 ? -13.521 -0.290 -1.453 1.00 98.25 98 ASP A N 1
ATOM 754 C CA . ASP A 1 98 ? -14.694 0.067 -2.258 1.00 98.25 98 ASP A CA 1
ATOM 755 C C . ASP A 1 98 ? -14.666 1.526 -2.759 1.00 98.25 98 ASP A C 1
ATOM 757 O O . ASP A 1 98 ? -15.616 1.987 -3.393 1.00 98.25 98 ASP A O 1
ATOM 761 N N . GLU A 1 99 ? -13.594 2.274 -2.482 1.00 98.12 99 GLU A N 1
ATOM 762 C CA . GLU A 1 99 ? -13.440 3.663 -2.916 1.00 98.12 99 GLU A CA 1
ATOM 763 C C . GLU A 1 99 ? -12.754 3.748 -4.285 1.00 98.12 99 GLU A C 1
ATOM 765 O O . GLU A 1 99 ? -11.756 3.078 -4.532 1.00 98.12 99 GLU A O 1
ATOM 770 N N . GLU A 1 100 ? -13.210 4.639 -5.166 1.00 96.00 100 GLU A N 1
ATOM 771 C CA . GLU A 1 100 ? -12.456 4.965 -6.383 1.00 96.00 100 GLU A CA 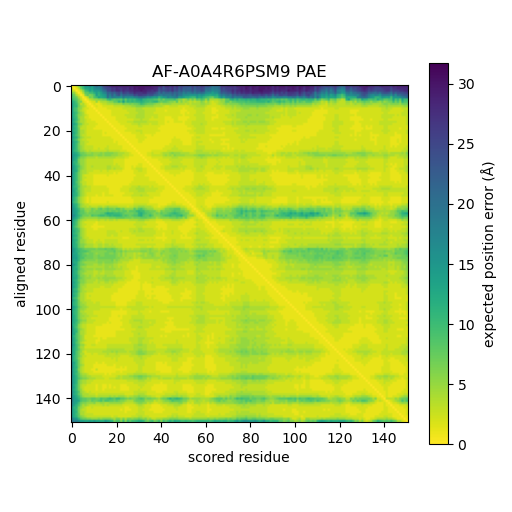1
ATOM 772 C C . GLU A 1 100 ? -11.161 5.734 -6.039 1.00 96.00 100 GLU A C 1
ATOM 774 O O . GLU A 1 100 ? -11.177 6.603 -5.162 1.00 96.00 100 GLU A O 1
ATOM 779 N N . PRO A 1 101 ? -10.036 5.491 -6.739 1.00 96.25 101 PRO A N 1
ATOM 780 C CA . PRO A 1 101 ? -9.857 4.523 -7.827 1.00 96.25 101 PRO A CA 1
ATOM 781 C C . PRO A 1 101 ? -9.427 3.116 -7.350 1.00 96.25 101 PRO A C 1
ATOM 783 O O . PRO A 1 101 ? -9.033 2.286 -8.166 1.00 96.25 101 PRO A O 1
ATOM 786 N N . TYR A 1 102 ? -9.432 2.835 -6.044 1.00 97.81 102 TYR A N 1
ATOM 787 C CA . TYR A 1 102 ? -8.932 1.583 -5.457 1.00 97.81 102 TYR A CA 1
ATOM 788 C C . TYR A 1 102 ? -9.816 0.367 -5.773 1.00 97.81 102 TYR A C 1
ATOM 790 O O . TYR A 1 102 ? -9.299 -0.721 -6.042 1.00 97.81 102 TYR A O 1
ATOM 798 N N . SER A 1 103 ? -11.132 0.569 -5.812 1.00 97.50 103 SER A N 1
ATOM 799 C CA . SER A 1 103 ? -12.151 -0.406 -6.229 1.00 97.50 103 SER A CA 1
ATOM 800 C C . SER A 1 103 ? -11.817 -1.089 -7.556 1.00 97.50 103 SER A C 1
ATOM 802 O O . SER A 1 103 ? -12.069 -2.284 -7.720 1.00 97.50 103 SER A O 1
ATOM 804 N N . ALA A 1 104 ? -11.178 -0.373 -8.488 1.00 96.94 104 ALA A N 1
ATOM 805 C CA . ALA A 1 104 ? -10.783 -0.898 -9.791 1.00 96.94 104 ALA A CA 1
ATOM 806 C C . ALA A 1 104 ? -9.734 -2.022 -9.714 1.00 96.94 104 ALA A C 1
ATOM 808 O O . ALA A 1 104 ? -9.584 -2.770 -10.684 1.00 96.94 104 ALA A O 1
ATOM 809 N N . PHE A 1 105 ? -9.005 -2.154 -8.601 1.00 97.06 105 PHE A N 1
ATOM 810 C CA . PHE A 1 105 ? -7.972 -3.177 -8.407 1.00 97.06 105 PHE A CA 1
ATOM 811 C C . PHE A 1 105 ? -8.480 -4.417 -7.660 1.00 97.06 105 PHE A C 1
ATOM 813 O O . PHE A 1 105 ? -7.861 -5.479 -7.754 1.00 97.06 105 PHE A O 1
ATOM 820 N N . THR A 1 106 ? -9.613 -4.323 -6.962 1.00 97.00 106 THR A N 1
ATOM 821 C CA . THR A 1 106 ? -10.230 -5.458 -6.266 1.00 97.00 106 THR A CA 1
ATOM 822 C C . THR A 1 106 ? -10.630 -6.547 -7.265 1.00 97.00 106 THR A C 1
ATOM 824 O O . THR A 1 106 ? -11.200 -6.289 -8.323 1.00 97.00 106 THR A O 1
ATOM 827 N N . GLY A 1 107 ? -10.285 -7.798 -6.960 1.00 97.69 107 GLY A N 1
ATOM 828 C CA . GLY A 1 107 ? -10.482 -8.952 -7.838 1.00 97.69 107 GLY A CA 1
ATOM 829 C C . GLY A 1 107 ? -9.438 -9.100 -8.950 1.00 97.69 107 GLY A C 1
ATOM 830 O O . GLY A 1 107 ? -9.440 -10.121 -9.641 1.00 97.69 107 GLY A O 1
ATOM 831 N N . ARG A 1 108 ? -8.516 -8.142 -9.125 1.00 98.00 108 ARG A N 1
ATOM 832 C CA . ARG A 1 108 ? -7.428 -8.271 -10.104 1.00 98.00 108 ARG A CA 1
ATOM 833 C C . ARG A 1 108 ? -6.300 -9.143 -9.575 1.00 98.00 108 ARG A C 1
ATOM 835 O O . ARG A 1 108 ? -5.983 -9.132 -8.387 1.00 98.00 108 ARG A O 1
ATOM 842 N N . ARG A 1 109 ? -5.681 -9.885 -10.491 1.00 98.38 109 ARG A N 1
ATOM 843 C CA . ARG A 1 109 ? -4.478 -10.680 -10.240 1.00 98.38 109 ARG A CA 1
ATOM 844 C C . ARG A 1 109 ? -3.233 -9.855 -10.551 1.00 98.38 109 ARG A C 1
ATOM 846 O O . ARG A 1 109 ? -3.193 -9.205 -11.591 1.00 98.38 109 ARG A O 1
ATOM 853 N N . VAL A 1 110 ? -2.223 -9.914 -9.685 1.00 98.56 110 VAL A N 1
ATOM 854 C CA . VAL A 1 110 ? -0.887 -9.361 -9.957 1.00 98.56 110 VAL A CA 1
ATOM 855 C C . VAL A 1 110 ? -0.196 -10.247 -10.987 1.00 98.56 110 VAL A C 1
ATOM 857 O O . VAL A 1 110 ? 0.184 -11.374 -10.684 1.00 98.56 110 VAL A O 1
ATOM 860 N N . ASP A 1 111 ? -0.028 -9.750 -12.206 1.00 98.44 111 ASP A N 1
ATOM 861 C CA . ASP A 1 111 ? 0.629 -10.492 -13.284 1.00 98.44 111 ASP A CA 1
ATOM 862 C C . ASP A 1 111 ? 2.153 -10.391 -13.199 1.00 98.44 111 ASP A C 1
ATOM 864 O O . ASP A 1 111 ? 2.868 -11.336 -13.527 1.00 98.44 111 ASP A O 1
ATOM 868 N N . ALA A 1 112 ? 2.662 -9.236 -12.769 1.00 98.44 112 ALA A N 1
ATOM 869 C CA . ALA A 1 112 ? 4.088 -8.996 -12.625 1.00 98.44 112 ALA A CA 1
ATOM 870 C C . ALA A 1 112 ? 4.375 -7.911 -11.587 1.00 98.44 112 ALA A C 1
ATOM 872 O O . ALA A 1 112 ? 3.519 -7.090 -11.250 1.00 98.44 112 ALA A O 1
ATOM 873 N N . VAL A 1 113 ? 5.627 -7.878 -11.136 1.00 98.44 113 VAL A N 1
ATOM 874 C CA . VAL A 1 113 ? 6.156 -6.841 -10.253 1.00 98.44 113 VAL A CA 1
ATOM 875 C C . VAL A 1 113 ? 7.498 -6.329 -10.767 1.00 98.44 113 VAL A C 1
ATOM 877 O O . VAL A 1 113 ? 8.261 -7.067 -11.391 1.00 98.44 113 VAL A O 1
ATOM 880 N N . SER A 1 114 ? 7.815 -5.067 -10.494 1.00 97.56 114 SER A N 1
ATOM 881 C CA . SER A 1 114 ? 9.146 -4.501 -10.739 1.00 97.56 114 SER A CA 1
ATOM 882 C C . SER A 1 114 ? 9.593 -3.608 -9.593 1.00 97.56 114 SER A C 1
ATOM 884 O O . SER A 1 114 ? 8.761 -3.006 -8.918 1.00 97.56 114 SER A O 1
ATOM 886 N N . VAL A 1 115 ? 10.908 -3.482 -9.413 1.00 97.31 115 VAL A N 1
ATOM 887 C CA . VAL A 1 115 ? 11.529 -2.610 -8.408 1.00 97.31 115 VAL A CA 1
ATOM 888 C C . VAL A 1 115 ? 12.494 -1.655 -9.090 1.00 97.31 115 VAL A C 1
ATOM 890 O O . VAL A 1 115 ? 13.292 -2.072 -9.929 1.00 97.31 115 VAL A O 1
ATOM 893 N N . VAL A 1 116 ? 12.459 -0.389 -8.687 1.00 96.69 116 VAL A N 1
ATOM 894 C CA . VAL A 1 116 ? 13.499 0.594 -9.004 1.00 96.69 116 VAL A CA 1
ATOM 895 C C . VAL A 1 116 ? 14.385 0.740 -7.769 1.00 96.69 116 VAL A C 1
ATOM 897 O O . VAL A 1 116 ? 13.859 1.127 -6.726 1.00 96.69 116 VAL A O 1
ATOM 900 N N . PRO A 1 117 ? 15.687 0.418 -7.834 1.00 95.50 117 PRO A N 1
ATOM 901 C CA . PRO A 1 117 ? 16.577 0.532 -6.686 1.00 95.50 117 PRO A CA 1
ATOM 902 C C . PRO A 1 117 ? 17.194 1.935 -6.548 1.00 95.50 117 PRO A C 1
ATOM 904 O O . PRO A 1 117 ? 17.361 2.669 -7.521 1.00 95.50 117 PRO A O 1
ATOM 907 N N . LEU A 1 118 ? 17.588 2.267 -5.324 1.00 93.19 118 LEU A N 1
ATOM 908 C CA . LEU A 1 118 ? 18.573 3.282 -4.969 1.00 93.19 118 LEU A CA 1
ATOM 909 C C . LEU A 1 118 ? 19.990 2.843 -5.404 1.00 93.19 118 LEU A C 1
ATOM 911 O O . LEU A 1 118 ? 20.211 1.661 -5.684 1.00 93.19 118 LEU A O 1
ATOM 915 N N . PRO A 1 119 ? 20.987 3.756 -5.421 1.00 93.19 119 PRO A N 1
ATOM 916 C CA . PRO A 1 119 ? 22.374 3.414 -5.758 1.00 93.19 119 PRO A CA 1
ATOM 917 C C . PRO A 1 119 ? 23.003 2.328 -4.873 1.00 93.19 119 PRO A C 1
ATOM 919 O O . PRO A 1 119 ? 23.918 1.637 -5.314 1.00 93.19 119 PRO A O 1
ATOM 922 N N . ASP A 1 120 ? 22.520 2.176 -3.639 1.00 90.44 120 ASP A N 1
ATOM 923 C CA . ASP A 1 120 ? 22.958 1.158 -2.678 1.00 90.44 120 ASP A CA 1
ATOM 924 C C . ASP A 1 120 ? 22.182 -0.171 -2.794 1.00 90.44 120 ASP A C 1
ATOM 926 O O . ASP A 1 120 ? 22.430 -1.095 -2.025 1.00 90.44 120 ASP A O 1
ATOM 930 N N . GLY A 1 121 ? 21.268 -0.288 -3.765 1.00 91.12 121 GLY A N 1
ATOM 931 C CA . GLY A 1 121 ? 20.508 -1.503 -4.067 1.00 91.12 121 GLY A CA 1
ATOM 932 C C . GLY A 1 121 ? 19.155 -1.620 -3.359 1.00 91.12 121 GLY A C 1
ATOM 933 O O . GLY A 1 121 ? 18.346 -2.473 -3.745 1.00 91.12 121 GLY A O 1
ATOM 934 N N . ARG A 1 122 ? 18.871 -0.753 -2.381 1.00 93.12 122 ARG A N 1
ATOM 935 C CA . ARG A 1 122 ? 17.600 -0.742 -1.641 1.00 93.12 122 ARG A CA 1
ATOM 936 C C . ARG A 1 122 ? 16.452 -0.266 -2.535 1.00 93.12 122 ARG A C 1
ATOM 938 O O . ARG A 1 122 ? 16.693 0.541 -3.425 1.00 93.12 122 ARG A O 1
ATOM 945 N N . PRO A 1 123 ? 15.206 -0.730 -2.372 1.00 95.25 123 PRO A N 1
ATOM 946 C CA . PRO A 1 123 ? 14.093 -0.275 -3.194 1.00 95.25 123 PRO A CA 1
ATOM 947 C C . PRO A 1 123 ? 13.857 1.227 -3.009 1.00 95.25 123 PRO A C 1
ATOM 949 O O . PRO A 1 123 ? 13.816 1.715 -1.888 1.00 95.25 123 PRO A O 1
ATOM 952 N N . ARG A 1 124 ? 13.676 1.955 -4.109 1.00 96.06 124 ARG A N 1
ATOM 953 C CA . ARG A 1 124 ? 13.132 3.322 -4.146 1.00 96.06 124 ARG A CA 1
ATOM 954 C C . ARG A 1 124 ? 11.658 3.316 -4.539 1.00 96.06 124 ARG A C 1
ATOM 956 O O . ARG A 1 124 ? 10.875 4.120 -4.051 1.00 96.06 124 ARG A O 1
ATOM 963 N N . ALA A 1 125 ? 11.289 2.412 -5.443 1.00 97.38 125 ALA A N 1
ATOM 964 C CA . ALA A 1 125 ? 9.919 2.240 -5.900 1.00 97.38 125 ALA A CA 1
ATOM 965 C C . ALA A 1 125 ? 9.619 0.773 -6.207 1.00 97.38 125 ALA A C 1
ATOM 967 O O . ALA A 1 125 ? 10.513 0.016 -6.593 1.00 97.38 125 ALA A O 1
ATOM 968 N N . ALA A 1 126 ? 8.348 0.402 -6.101 1.00 98.25 126 ALA A N 1
ATOM 969 C CA . ALA A 1 126 ? 7.807 -0.872 -6.546 1.00 98.25 126 ALA A CA 1
ATOM 970 C C . ALA A 1 126 ? 6.585 -0.632 -7.437 1.00 98.25 126 ALA A C 1
ATOM 972 O O . ALA A 1 126 ? 5.847 0.342 -7.274 1.00 98.25 126 ALA A O 1
ATOM 973 N N . THR A 1 127 ? 6.370 -1.517 -8.402 1.00 98.69 127 THR A N 1
ATOM 974 C CA . THR A 1 127 ? 5.223 -1.462 -9.312 1.00 98.69 127 THR A CA 1
ATOM 975 C C . THR A 1 127 ? 4.587 -2.835 -9.412 1.00 98.69 127 THR A C 1
ATOM 977 O O . THR A 1 127 ? 5.305 -3.816 -9.598 1.00 98.69 127 THR A O 1
ATOM 980 N N . LEU A 1 128 ? 3.263 -2.888 -9.289 1.00 98.69 128 LEU A N 1
ATOM 981 C CA . LEU A 1 128 ? 2.424 -4.056 -9.534 1.00 98.69 128 LEU A CA 1
ATOM 982 C C . LEU A 1 128 ? 1.696 -3.841 -10.863 1.00 98.69 128 LEU A C 1
ATOM 984 O O . LEU A 1 128 ? 1.038 -2.816 -11.051 1.00 98.69 128 LEU A O 1
ATOM 988 N N . TYR A 1 129 ? 1.796 -4.818 -11.758 1.00 98.50 129 TYR A N 1
ATOM 989 C CA . TYR A 1 129 ? 1.079 -4.849 -13.032 1.00 98.50 129 TYR A CA 1
ATOM 990 C C . TYR A 1 129 ? -0.105 -5.819 -12.916 1.00 98.50 129 TYR A C 1
ATOM 992 O O . TYR A 1 129 ? 0.074 -6.958 -12.484 1.00 98.50 129 TYR A O 1
ATOM 1000 N N . LEU A 1 130 ? -1.309 -5.351 -13.252 1.00 97.56 130 LEU A N 1
ATOM 1001 C CA . LEU A 1 130 ? -2.606 -5.993 -12.989 1.00 97.56 130 LEU A CA 1
ATOM 1002 C C . LEU A 1 130 ? -3.454 -5.990 -14.283 1.00 97.56 130 LEU A C 1
ATOM 1004 O O . LEU A 1 130 ? -4.525 -5.368 -14.363 1.00 97.56 130 LEU A O 1
ATOM 1008 N N . GLY A 1 131 ? -2.941 -6.626 -15.335 1.00 95.00 131 GLY A N 1
ATOM 1009 C CA . GLY A 1 131 ? -3.408 -6.486 -16.711 1.00 95.00 131 GLY A CA 1
ATOM 1010 C C . GLY A 1 131 ? -3.074 -5.104 -17.273 1.00 95.00 131 GLY A C 1
ATOM 1011 O O . GLY A 1 131 ? -1.913 -4.712 -17.339 1.00 95.00 131 GLY A O 1
ATOM 1012 N N . GLU A 1 132 ? -4.105 -4.358 -17.665 1.00 94.88 132 GLU A N 1
ATOM 1013 C CA . GLU A 1 132 ? -3.984 -2.966 -18.130 1.00 94.88 132 GLU A CA 1
ATOM 1014 C C . GLU A 1 132 ? -3.872 -1.956 -16.971 1.00 94.88 132 GLU A C 1
ATOM 1016 O O . GLU A 1 132 ?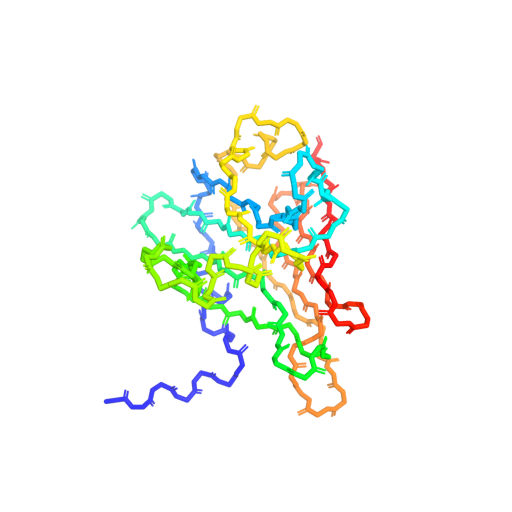 -3.500 -0.807 -17.191 1.00 94.88 132 GLU A O 1
ATOM 1021 N N . ALA A 1 133 ? -4.147 -2.388 -15.733 1.00 97.56 133 ALA A N 1
ATOM 1022 C CA . ALA A 1 133 ? -4.052 -1.547 -14.548 1.00 97.56 133 ALA A CA 1
ATOM 1023 C C . ALA A 1 133 ? -2.655 -1.624 -13.904 1.00 97.56 133 ALA A C 1
ATOM 1025 O O . ALA A 1 133 ? -1.995 -2.667 -13.932 1.00 97.56 133 ALA A O 1
ATOM 1026 N N . VAL A 1 134 ? -2.214 -0.532 -13.280 1.00 98.00 134 VAL A N 1
ATOM 1027 C CA . VAL A 1 134 ? -0.901 -0.417 -12.631 1.00 98.00 134 VAL A CA 1
ATOM 1028 C C . VAL A 1 134 ? -1.026 0.284 -11.282 1.00 98.00 134 VAL A C 1
ATOM 1030 O O . VAL A 1 134 ? -1.674 1.324 -11.167 1.00 98.00 134 VAL A O 1
ATOM 1033 N N . VAL A 1 135 ? -0.339 -0.252 -10.273 1.00 98.44 135 VAL A N 1
ATOM 1034 C CA . VAL A 1 135 ? -0.092 0.433 -8.997 1.00 98.44 135 VAL A CA 1
ATOM 1035 C C . VAL A 1 135 ? 1.407 0.642 -8.858 1.00 98.44 135 VAL A C 1
ATOM 1037 O O . VAL A 1 135 ? 2.171 -0.321 -8.874 1.00 98.44 135 VAL A O 1
ATOM 1040 N N . LYS A 1 136 ? 1.841 1.888 -8.685 1.00 98.44 136 LYS A N 1
ATOM 1041 C CA . LYS A 1 136 ? 3.228 2.226 -8.362 1.00 98.44 136 LYS A CA 1
ATOM 1042 C C . LYS A 1 136 ? 3.279 2.900 -6.999 1.00 98.44 136 LYS A C 1
ATOM 1044 O O . LYS A 1 136 ? 2.596 3.896 -6.802 1.00 98.44 136 LYS A O 1
ATOM 1049 N N . ALA A 1 137 ? 4.114 2.389 -6.103 1.00 98.25 137 ALA A N 1
ATOM 1050 C CA . ALA A 1 137 ? 4.493 3.078 -4.877 1.00 98.25 137 ALA A CA 1
ATOM 1051 C C . ALA A 1 137 ? 5.957 3.497 -4.988 1.00 98.25 137 ALA A C 1
ATOM 1053 O O . ALA A 1 137 ? 6.813 2.687 -5.356 1.00 98.25 137 ALA A O 1
ATOM 1054 N N . GLU A 1 138 ? 6.254 4.747 -4.680 1.00 97.25 138 GLU A N 1
ATOM 1055 C CA . GLU A 1 138 ? 7.612 5.273 -4.660 1.00 97.25 138 GLU A CA 1
ATOM 1056 C C . GLU A 1 138 ? 7.811 6.139 -3.434 1.00 97.25 138 GLU A C 1
ATOM 1058 O O . GLU A 1 138 ? 6.903 6.866 -3.040 1.00 97.25 138 GLU A O 1
ATOM 1063 N N . THR A 1 139 ? 8.996 6.081 -2.838 1.00 95.88 139 THR A N 1
ATOM 1064 C CA . THR A 1 139 ? 9.347 7.105 -1.865 1.00 95.88 139 THR A CA 1
ATOM 1065 C C . THR A 1 139 ? 9.722 8.397 -2.590 1.00 95.88 139 THR A C 1
ATOM 1067 O O . THR A 1 139 ? 10.347 8.376 -3.656 1.00 95.88 139 THR A O 1
ATOM 1070 N N . VAL A 1 140 ? 9.332 9.542 -2.038 1.00 91.19 140 VAL A N 1
ATOM 1071 C CA . VAL A 1 140 ? 9.673 10.905 -2.475 1.00 91.19 140 VAL A CA 1
ATOM 1072 C C . VAL A 1 140 ? 9.942 11.702 -1.206 1.00 91.19 140 VAL A C 1
ATOM 1074 O O . VAL A 1 140 ? 9.087 11.749 -0.339 1.00 91.19 140 VAL A O 1
ATOM 1077 N N . ALA A 1 141 ? 11.140 12.283 -1.072 1.00 85.75 141 ALA A N 1
ATOM 1078 C CA . ALA A 1 141 ? 11.633 12.745 0.231 1.00 85.75 141 ALA A CA 1
ATOM 1079 C C . ALA A 1 141 ? 11.503 11.635 1.294 1.00 85.75 141 ALA A C 1
ATOM 1081 O O . ALA A 1 141 ? 12.135 10.601 1.089 1.00 85.75 141 ALA A O 1
ATOM 1082 N N . ASP A 1 142 ? 10.725 11.849 2.353 1.00 83.94 142 ASP A N 1
ATOM 1083 C CA . ASP A 1 142 ? 10.403 10.947 3.463 1.00 83.94 142 AS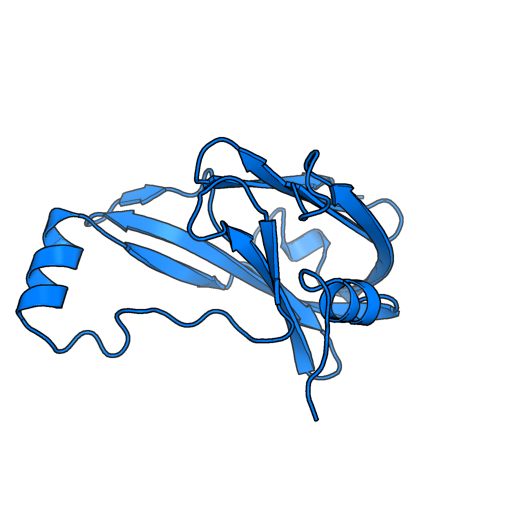P A CA 1
ATOM 1084 C C . ASP A 1 142 ? 9.043 10.237 3.342 1.00 83.94 142 ASP A C 1
ATOM 1086 O O . ASP A 1 142 ? 8.696 9.407 4.186 1.00 83.94 142 ASP A O 1
ATOM 1090 N N . GLU A 1 143 ? 8.326 10.479 2.247 1.00 90.50 143 GLU A N 1
ATOM 1091 C CA . GLU A 1 143 ? 6.936 10.072 2.077 1.00 90.50 143 GLU A CA 1
ATOM 1092 C C . GLU A 1 143 ? 6.756 9.022 0.983 1.00 90.50 143 GLU A C 1
ATOM 1094 O O . GLU A 1 143 ? 7.600 8.869 0.096 1.00 90.50 143 GLU A O 1
ATOM 1099 N N . VAL A 1 144 ? 5.648 8.274 1.031 1.00 96.12 144 VAL A N 1
ATOM 1100 C CA . VAL A 1 144 ? 5.273 7.315 -0.024 1.00 96.12 144 VAL A CA 1
ATOM 1101 C C . VAL A 1 144 ? 4.194 7.910 -0.914 1.00 96.12 144 VAL A C 1
ATOM 1103 O O . VAL A 1 144 ? 3.058 8.116 -0.491 1.00 96.12 144 VAL A O 1
ATOM 1106 N N . ILE A 1 145 ? 4.518 8.078 -2.190 1.00 97.38 145 ILE A N 1
ATOM 1107 C CA . ILE A 1 145 ? 3.565 8.473 -3.222 1.00 97.38 145 ILE A CA 1
ATOM 1108 C C . ILE A 1 145 ? 3.054 7.224 -3.930 1.00 97.38 145 ILE A C 1
ATOM 1110 O O . ILE A 1 145 ? 3.832 6.396 -4.415 1.00 97.38 145 ILE A O 1
ATOM 1114 N N . VAL A 1 146 ? 1.729 7.096 -4.011 1.00 98.12 146 VAL A N 1
ATOM 1115 C CA . VAL A 1 146 ? 1.068 5.997 -4.719 1.00 98.12 146 VAL A CA 1
ATOM 1116 C C . VAL A 1 146 ? 0.370 6.524 -5.960 1.00 98.12 146 VAL A C 1
ATOM 1118 O O . VAL A 1 146 ? -0.571 7.307 -5.888 1.00 98.12 146 VAL A O 1
ATOM 1121 N N . THR A 1 147 ? 0.832 6.065 -7.119 1.00 98.19 147 THR A N 1
ATOM 1122 C CA . THR A 1 147 ? 0.205 6.329 -8.414 1.00 98.19 147 THR A CA 1
ATOM 1123 C C . THR A 1 147 ? -0.627 5.125 -8.829 1.00 98.19 147 THR A C 1
ATOM 1125 O O . THR A 1 147 ? -0.129 3.997 -8.873 1.00 98.19 147 THR A O 1
ATOM 1128 N N . LEU A 1 148 ? -1.889 5.382 -9.163 1.00 97.69 148 LEU A N 1
ATOM 1129 C CA . LEU A 1 148 ? -2.872 4.382 -9.562 1.00 97.69 148 LEU A CA 1
ATOM 1130 C C . LEU A 1 148 ? -3.301 4.671 -10.996 1.00 97.69 148 LEU A C 1
ATOM 1132 O O . LEU A 1 148 ? -3.785 5.761 -11.295 1.00 97.69 148 LEU A O 1
ATOM 1136 N N . VAL A 1 149 ? -3.120 3.695 -11.876 1.00 97.38 149 VAL A N 1
ATOM 1137 C CA . VAL A 1 149 ? -3.615 3.739 -13.251 1.00 97.38 149 VAL A CA 1
ATOM 1138 C C . VAL A 1 149 ? -4.627 2.604 -13.384 1.00 97.38 149 VAL A C 1
ATOM 1140 O O . VAL A 1 149 ? -4.210 1.449 -13.473 1.00 97.38 149 VAL A O 1
ATOM 1143 N N . PRO A 1 150 ? -5.940 2.877 -13.312 1.00 93.06 150 PRO A N 1
ATOM 1144 C CA . PRO A 1 150 ? -6.946 1.861 -13.595 1.00 93.06 150 PRO A CA 1
ATOM 1145 C C . PRO A 1 150 ? -6.917 1.487 -15.087 1.00 93.06 150 PRO A C 1
ATOM 1147 O O . PRO A 1 150 ? -6.398 2.246 -15.906 1.00 93.06 150 PRO A O 1
ATOM 1150 N N . ALA A 1 151 ? -7.455 0.309 -15.416 1.00 84.00 151 ALA A N 1
ATOM 1151 C CA . ALA A 1 151 ? -7.651 -0.122 -16.804 1.00 84.00 151 ALA A CA 1
ATOM 1152 C C . ALA A 1 151 ? -8.787 0.657 -17.481 1.00 84.00 151 ALA A C 1
ATOM 1154 O O . ALA A 1 151 ? -9.789 0.926 -16.777 1.00 84.00 151 ALA A O 1
#

Radius of gyration: 15.67 Å; Cα contacts (8 Å, |Δi|>4): 342; chains: 1; bounding box: 38×38×46 Å

Secondary structure (DSSP, 8-state):
-----GGGHHHHHTTTTPBEEEEEEEEEEETTEEE-SS--EEEEETTS-EEEEEE-TTSSSEEEESS----TT-S---HHHHHHHHHH-EEEEEE-TTSTTGGGGTT-B--EEEEEEPTTS-EEEEEEEETTEEEEEEEETTEEEEEEE--

Organism: Nocardia ignorata (NCBI:txid145285)

Mean predicted aligned error: 3.86 Å

pLDDT: mean 93.91, std 9.61, range [38.78, 98.75]

Solvent-accessible surface area (backbone atoms only — not comparable to full-atom values): 8100 Å² total; per-residue (Å²): 132,87,78,83,52,77,65,23,50,60,36,56,59,64,42,46,74,32,30,29,67,40,35,35,38,28,26,40,34,46,81,95,45,70,48,76,83,42,39,33,44,35,38,32,26,74,88,70,51,31,42,26,44,33,50,30,98,80,13,54,34,31,37,38,35,56,51,78,89,73,63,92,58,68,79,80,73,50,68,69,58,49,52,45,37,64,77,70,24,47,70,45,81,38,85,38,36,84,35,88,75,48,36,74,47,50,72,35,42,24,73,42,73,49,73,44,59,42,100,87,65,44,30,24,26,41,35,42,33,39,78,76,18,39,43,35,43,30,36,53,73,61,39,19,42,69,49,77,42,69,106

Nearest PDB structures (foldseek):
  1iwm-assembly1_A  TM=2.100E-01  e=3.228E-01  Escherichia coli
  4ki3-assembly4_K  TM=1.555E-01  e=7.325E-02  Yersinia pestis biovar Medievalis str. Harbin 35
  4ki3-assembly1_D  TM=2.185E-01  e=6.046E-01  Yersinia pestis biovar Medievalis str. Harbin 35
  5a65-assembly1_A  TM=1.964E-01  e=5.394E-01  Mus musculus
  3wjv-assembly1_A  TM=2.041E-01  e=6.046E-01  Escherichia coli DH1